Protein AF-A0A392Q1W6-F1 (afdb_monomer)

Organism: NCBI:txid97028

Nearest PDB structures (foldseek):
  2r6i-assembly1_A  TM=9.370E-01  e=7.644E-04  Agrobacterium fabrum str. C58
  2p4x-assembly2_B  TM=9.431E-01  e=1.626E-03  Paracoccus denitrificans PD1222
  2zd2-assembly2_B  TM=9.480E-01  e=3.079E-03  Paracoccus denitrificans PD1222
  4iul-assembly3_A  TM=2.315E-01  e=6.184E+00  Homo sapiens

Radius of gyration: 14.47 Å; Cα contacts (8 Å, |Δi|>4): 63; chains: 1; bounding box: 33×30×40 Å

Solvent-accessible surface area (backbone atoms only — not comparable to full-atom values): 6045 Å² total; per-residue (Å²): 111,75,69,59,56,50,55,51,51,53,50,46,49,70,65,45,46,64,55,42,53,47,43,21,72,75,60,74,39,66,77,80,84,67,98,51,95,81,59,80,84,67,58,68,67,44,54,52,43,52,50,56,51,58,72,69,46,54,75,66,56,46,52,48,36,51,56,40,15,67,73,55,75,30,62,68,61,21,50,31,42,77,72,63,77,35,55,72,68,58,49,51,51,64,64,39,52,65,68,78,72,108

Secondary structure (DSSP, 8-state):
-HHHHHHHHHHHHHHHHHHHHHHHHHHS-PPPP-SSTT--PPPHHHHHHHHHHHTTS-HHHHHHHHHHHHHHT-HHHHHHHHTTSS-HHHHHHHHTTTTTT-

pLDDT: mean 93.97, std 7.78, range [57.84, 98.5]

Structure (mmCIF, N/CA/C/O backbone):
data_AF-A0A392Q1W6-F1
#
_entry.id   AF-A0A392Q1W6-F1
#
loop_
_atom_site.group_PDB
_atom_site.id
_atom_site.type_symbol
_atom_site.label_atom_id
_a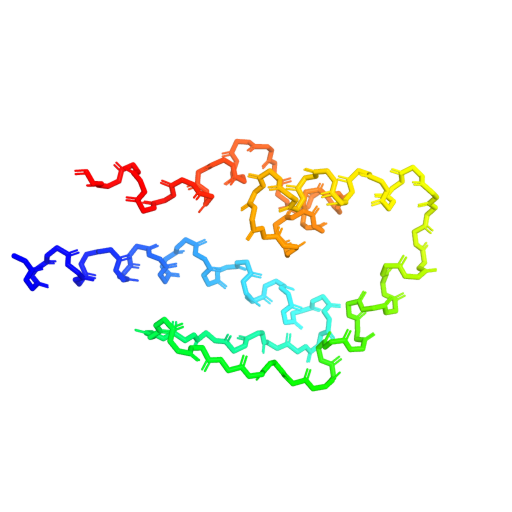tom_site.label_alt_id
_atom_site.label_comp_id
_atom_site.label_asym_id
_atom_site.label_entity_id
_atom_site.label_seq_id
_atom_site.pdbx_PDB_ins_code
_atom_site.Cartn_x
_atom_site.Cartn_y
_atom_site.Cartn_z
_atom_site.occupancy
_atom_site.B_iso_or_equiv
_atom_site.auth_seq_id
_atom_site.auth_comp_id
_atom_site.auth_asym_id
_atom_site.auth_atom_id
_atom_site.pdbx_PDB_model_num
ATOM 1 N N . MET A 1 1 ? 12.802 2.241 -28.082 1.00 59.69 1 MET A N 1
ATOM 2 C CA . MET A 1 1 ? 11.836 1.456 -27.280 1.00 59.69 1 MET A CA 1
ATOM 3 C C . MET A 1 1 ? 12.491 0.642 -26.158 1.00 59.69 1 MET A C 1
ATOM 5 O O . MET A 1 1 ? 12.149 0.897 -25.017 1.00 59.69 1 MET A O 1
ATOM 9 N N . LYS A 1 2 ? 13.472 -0.249 -26.408 1.00 57.84 2 LYS A N 1
ATOM 10 C CA . LYS A 1 2 ? 14.129 -1.030 -25.324 1.00 57.84 2 LYS A CA 1
ATOM 11 C C . LYS A 1 2 ? 14.808 -0.189 -24.228 1.00 57.84 2 LYS A C 1
ATOM 13 O O . LYS A 1 2 ? 14.659 -0.509 -23.061 1.00 57.84 2 LYS A O 1
ATOM 18 N N . PHE A 1 3 ? 15.501 0.894 -24.589 1.00 63.38 3 PHE A N 1
ATOM 19 C CA . PHE A 1 3 ? 16.152 1.785 -23.612 1.00 63.38 3 PHE A CA 1
ATOM 20 C C . PHE A 1 3 ? 15.159 2.497 -22.681 1.00 63.38 3 PHE A C 1
ATOM 22 O O . PHE A 1 3 ? 15.411 2.608 -21.490 1.00 63.38 3 PHE A O 1
ATOM 29 N N . TYR A 1 4 ? 14.014 2.926 -23.213 1.00 64.44 4 TYR A N 1
ATOM 30 C CA . TYR A 1 4 ? 12.983 3.632 -22.451 1.00 64.44 4 TYR A CA 1
ATOM 31 C C . TYR A 1 4 ? 12.333 2.729 -21.387 1.00 64.44 4 TYR A C 1
ATOM 33 O O . TYR A 1 4 ? 12.152 3.136 -20.246 1.00 64.44 4 TYR A O 1
ATOM 41 N N . SER A 1 5 ? 12.086 1.461 -21.732 1.00 72.88 5 SER A N 1
ATOM 42 C CA . SER A 1 5 ? 11.561 0.463 -20.790 1.00 72.88 5 SER A CA 1
ATOM 43 C C . SER A 1 5 ? 12.516 0.157 -19.630 1.00 72.88 5 SER A C 1
ATOM 45 O O . SER A 1 5 ? 12.037 -0.152 -18.545 1.00 72.88 5 SER A O 1
ATOM 47 N N . ILE A 1 6 ? 13.836 0.236 -19.841 1.00 80.94 6 ILE A N 1
ATOM 48 C CA . ILE A 1 6 ? 14.827 0.025 -18.773 1.00 80.94 6 ILE A CA 1
ATOM 49 C C . ILE A 1 6 ? 14.815 1.215 -17.808 1.00 80.94 6 ILE A C 1
ATOM 51 O O . ILE A 1 6 ? 14.735 1.015 -16.604 1.00 80.94 6 ILE A O 1
ATOM 55 N N . ILE A 1 7 ? 14.791 2.443 -18.338 1.00 88.69 7 ILE A N 1
ATOM 56 C CA . ILE A 1 7 ? 14.744 3.667 -17.523 1.00 88.69 7 ILE A CA 1
ATOM 57 C C . ILE A 1 7 ? 13.472 3.713 -16.667 1.00 88.69 7 ILE A C 1
ATOM 59 O O . ILE A 1 7 ? 13.543 4.030 -15.482 1.00 88.69 7 ILE A O 1
ATOM 63 N N . LEU A 1 8 ? 12.316 3.368 -17.245 1.00 90.56 8 LEU A N 1
ATOM 64 C CA . LEU A 1 8 ? 11.056 3.308 -16.503 1.00 90.56 8 LEU A CA 1
ATOM 65 C C . LEU A 1 8 ? 11.106 2.259 -15.385 1.00 90.56 8 LEU A C 1
ATOM 67 O O . LEU A 1 8 ? 10.725 2.560 -14.257 1.00 90.56 8 LEU A O 1
ATOM 71 N N . ALA A 1 9 ? 11.605 1.054 -15.674 1.00 91.94 9 ALA A N 1
ATOM 72 C CA . ALA A 1 9 ? 11.714 -0.010 -14.679 1.00 91.94 9 ALA A CA 1
ATOM 73 C C . ALA A 1 9 ? 12.655 0.376 -13.525 1.00 91.94 9 ALA A C 1
ATOM 75 O O . ALA A 1 9 ? 12.299 0.202 -12.360 1.00 91.94 9 ALA A O 1
ATOM 76 N N . ASP A 1 10 ? 13.816 0.960 -13.831 1.00 93.88 10 ASP A N 1
ATOM 77 C CA . ASP A 1 10 ? 14.760 1.439 -12.815 1.00 93.88 10 ASP A CA 1
ATOM 78 C C . ASP A 1 10 ? 14.122 2.528 -11.942 1.00 93.88 10 ASP A C 1
ATOM 80 O O . ASP A 1 10 ? 14.267 2.517 -10.717 1.00 93.88 10 ASP A O 1
ATOM 84 N N . ARG A 1 11 ? 13.348 3.435 -12.552 1.00 94.44 11 ARG A N 1
ATOM 85 C CA . ARG A 1 11 ? 12.642 4.493 -11.825 1.00 94.44 11 ARG A CA 1
ATOM 86 C C . ARG A 1 11 ? 11.516 3.948 -10.947 1.00 94.44 11 ARG A C 1
ATOM 88 O O . ARG A 1 11 ? 11.355 4.414 -9.820 1.00 94.44 11 ARG A O 1
ATOM 95 N N . GLN A 1 12 ? 10.766 2.956 -11.430 1.00 94.75 12 GLN A N 1
ATOM 96 C CA . GLN A 1 12 ? 9.760 2.243 -10.641 1.00 94.75 12 GLN A CA 1
ATOM 97 C C . GLN A 1 12 ? 10.407 1.563 -9.432 1.00 94.75 12 GLN A C 1
ATOM 99 O O . GLN A 1 12 ? 9.917 1.737 -8.321 1.00 94.75 12 GLN A O 1
ATOM 104 N N . ILE A 1 13 ? 11.539 0.874 -9.605 1.00 95.44 13 ILE A N 1
ATOM 105 C CA . ILE A 1 13 ? 12.283 0.269 -8.488 1.00 95.44 13 ILE A CA 1
ATOM 106 C C . ILE A 1 13 ? 12.723 1.348 -7.494 1.00 95.44 13 ILE A C 1
ATOM 108 O O . ILE A 1 13 ? 12.454 1.231 -6.303 1.00 95.44 13 ILE A O 1
ATOM 112 N N . GLU A 1 14 ? 13.351 2.429 -7.963 1.00 96.44 14 GLU A N 1
ATOM 113 C CA . GLU A 1 14 ? 13.842 3.510 -7.099 1.00 9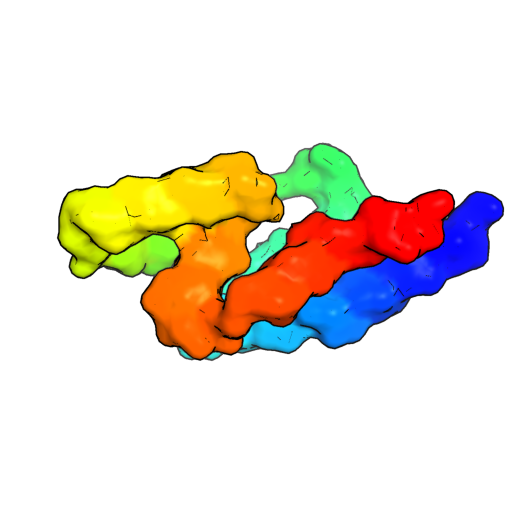6.44 14 GLU A CA 1
ATOM 114 C C . GLU A 1 14 ? 12.726 4.122 -6.237 1.00 96.44 14 GLU A C 1
ATOM 116 O O . GLU A 1 14 ? 12.919 4.364 -5.042 1.00 96.44 14 GLU A O 1
ATOM 121 N N . LYS A 1 15 ? 11.557 4.367 -6.838 1.00 96.38 15 LYS A N 1
ATOM 122 C CA . LYS A 1 15 ? 10.465 5.127 -6.219 1.00 96.38 15 LYS A CA 1
ATOM 123 C C . LYS A 1 15 ? 9.441 4.262 -5.484 1.00 96.38 15 LYS A C 1
ATOM 125 O O . LYS A 1 15 ? 8.927 4.695 -4.455 1.00 96.38 15 LYS A O 1
ATOM 130 N N . ILE A 1 16 ? 9.166 3.045 -5.954 1.00 95.62 16 ILE A N 1
ATOM 131 C CA . ILE A 1 16 ? 8.122 2.166 -5.402 1.00 95.62 16 ILE A CA 1
ATOM 132 C C . ILE A 1 16 ? 8.679 1.206 -4.344 1.00 95.62 16 ILE A C 1
ATOM 134 O O . ILE A 1 16 ? 8.007 0.970 -3.338 1.00 95.62 16 ILE A O 1
ATOM 138 N N . ASP A 1 17 ? 9.914 0.704 -4.478 1.00 96.06 17 ASP A N 1
ATOM 139 C CA . ASP A 1 17 ? 10.483 -0.229 -3.490 1.00 96.06 17 ASP A CA 1
ATOM 140 C C . ASP A 1 17 ? 10.491 0.297 -2.045 1.00 96.06 17 ASP A C 1
ATOM 142 O O . ASP A 1 17 ? 10.256 -0.501 -1.133 1.00 96.06 17 ASP A O 1
ATOM 146 N N . PRO A 1 18 ? 10.756 1.592 -1.767 1.00 96.38 18 PRO A N 1
ATOM 147 C CA . PRO A 1 18 ? 10.640 2.120 -0.411 1.00 96.38 18 PRO A CA 1
ATOM 148 C C . PRO A 1 18 ? 9.248 1.905 0.197 1.00 96.38 18 PRO A C 1
ATOM 150 O O . PRO A 1 18 ? 9.143 1.570 1.376 1.00 96.38 18 PRO A O 1
ATOM 153 N N . MET A 1 19 ? 8.193 2.044 -0.609 1.00 96.00 19 MET A N 1
ATOM 154 C CA . MET A 1 19 ? 6.812 1.809 -0.188 1.00 96.00 19 MET A CA 1
ATOM 155 C C . MET A 1 19 ? 6.557 0.312 0.037 1.00 96.00 19 MET A C 1
ATOM 157 O O . MET A 1 19 ? 5.984 -0.058 1.058 1.00 96.00 19 MET A O 1
ATOM 161 N N . LEU A 1 20 ? 7.079 -0.562 -0.830 1.00 96.31 20 LEU A N 1
ATOM 162 C CA . LEU A 1 20 ? 6.967 -2.018 -0.654 1.00 96.31 20 LEU 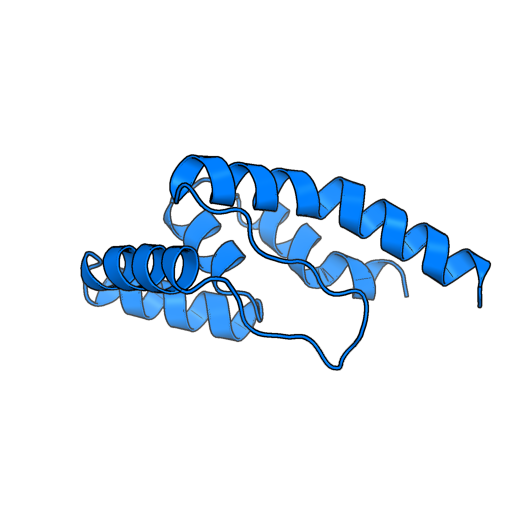A CA 1
ATOM 163 C C . LEU A 1 20 ? 7.682 -2.522 0.606 1.00 96.31 20 LEU A C 1
ATOM 165 O O . LEU A 1 20 ? 7.153 -3.379 1.309 1.00 96.31 20 LEU A O 1
ATOM 169 N N . ARG A 1 21 ? 8.861 -1.973 0.920 1.00 97.25 21 ARG A N 1
ATOM 170 C CA . ARG A 1 21 ? 9.582 -2.271 2.169 1.00 97.25 21 ARG A CA 1
ATOM 171 C C . ARG A 1 21 ? 8.824 -1.784 3.396 1.00 97.25 21 ARG A C 1
ATOM 173 O O . ARG A 1 21 ? 8.838 -2.443 4.430 1.00 97.25 21 ARG A O 1
ATOM 180 N N . TRP A 1 22 ? 8.168 -0.631 3.292 1.00 97.06 22 TRP A N 1
ATOM 181 C CA . TRP A 1 22 ? 7.310 -0.160 4.369 1.00 97.06 22 TRP A CA 1
ATOM 182 C C . TRP A 1 22 ? 6.107 -1.089 4.577 1.00 97.06 22 TRP A C 1
ATOM 184 O O . TRP A 1 22 ? 5.852 -1.462 5.715 1.00 97.06 22 TRP A O 1
ATOM 194 N N . LEU A 1 23 ? 5.431 -1.535 3.512 1.00 96.81 23 LEU A N 1
ATOM 195 C CA . LEU A 1 23 ? 4.339 -2.512 3.626 1.00 96.81 23 LEU A CA 1
ATOM 196 C C . LEU A 1 23 ? 4.802 -3.815 4.281 1.00 96.81 23 LEU A C 1
ATOM 198 O O . LEU A 1 23 ? 4.109 -4.345 5.142 1.00 96.81 23 LEU A O 1
ATOM 202 N N . GLU A 1 24 ? 5.986 -4.306 3.914 1.00 97.62 24 GLU A N 1
ATOM 203 C CA . GLU A 1 24 ? 6.588 -5.474 4.558 1.00 97.62 24 GLU A CA 1
ATOM 204 C C . GLU A 1 24 ? 6.823 -5.240 6.056 1.00 97.62 24 GLU A C 1
ATOM 206 O O . GLU A 1 24 ? 6.475 -6.092 6.867 1.00 97.62 24 GLU A O 1
ATOM 211 N N . SER A 1 25 ? 7.343 -4.073 6.444 1.00 97.69 25 SER A N 1
ATOM 212 C CA . SER A 1 25 ? 7.521 -3.718 7.857 1.00 97.69 25 SER A CA 1
ATOM 213 C C . SER A 1 25 ? 6.199 -3.546 8.614 1.00 97.69 25 SER A C 1
ATOM 215 O O . SER A 1 25 ? 6.155 -3.839 9.805 1.00 97.69 25 SER A O 1
ATOM 217 N N . GLU A 1 26 ? 5.157 -3.025 7.965 1.00 96.81 26 GLU A N 1
ATOM 218 C CA . GLU A 1 26 ? 3.866 -2.706 8.587 1.00 96.81 26 GLU A CA 1
ATOM 219 C C . GLU A 1 26 ? 2.984 -3.954 8.729 1.00 96.81 26 GLU A C 1
ATOM 221 O O . GLU A 1 26 ? 2.348 -4.169 9.760 1.00 96.81 26 GLU A O 1
ATOM 226 N N . PHE A 1 27 ? 2.960 -4.800 7.698 1.00 96.31 27 PHE A N 1
ATOM 227 C CA . PHE A 1 27 ? 2.061 -5.951 7.607 1.00 96.31 27 PHE A CA 1
ATOM 228 C C . PHE A 1 27 ? 2.766 -7.298 7.788 1.00 96.31 27 PHE A C 1
ATOM 230 O O . PHE A 1 27 ? 2.092 -8.315 7.926 1.00 96.31 27 PHE A O 1
ATOM 237 N N . GLY A 1 28 ? 4.101 -7.326 7.801 1.00 97.25 28 GLY A N 1
ATOM 238 C CA . GLY A 1 28 ? 4.905 -8.547 7.911 1.00 97.25 28 GLY A CA 1
ATOM 239 C C . GLY A 1 28 ? 5.037 -9.341 6.608 1.00 97.25 28 GLY A C 1
ATOM 240 O O . GLY A 1 28 ? 5.653 -10.403 6.613 1.00 97.25 28 GLY A O 1
ATOM 241 N N . PHE A 1 29 ? 4.474 -8.842 5.503 1.00 97.06 29 PHE A N 1
ATOM 242 C CA . PHE A 1 29 ? 4.488 -9.501 4.197 1.00 97.06 29 PHE A CA 1
ATOM 243 C C . PHE A 1 29 ? 4.867 -8.507 3.105 1.00 97.06 29 PHE A C 1
ATOM 245 O O . PHE A 1 29 ? 4.250 -7.447 2.974 1.00 97.06 29 PHE A O 1
ATOM 252 N N . LYS A 1 30 ? 5.859 -8.858 2.287 1.00 95.69 30 LYS A N 1
ATOM 253 C 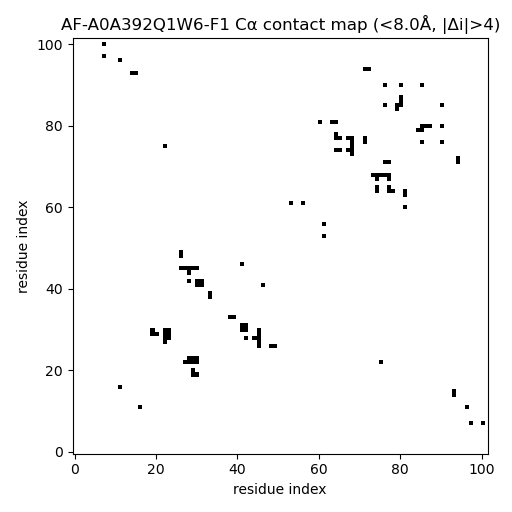CA . LYS A 1 30 ? 6.231 -8.061 1.120 1.00 95.69 30 LYS A CA 1
ATOM 254 C C . LYS A 1 30 ? 5.286 -8.360 -0.047 1.00 95.69 30 LYS A C 1
ATOM 256 O O . LYS A 1 30 ? 5.169 -9.524 -0.426 1.00 95.69 30 LYS A O 1
ATOM 261 N N . PRO A 1 31 ? 4.658 -7.349 -0.672 1.00 96.38 31 PRO A N 1
ATOM 262 C CA . PRO A 1 31 ? 3.872 -7.581 -1.877 1.00 96.38 31 PRO A CA 1
ATOM 263 C C . PRO A 1 31 ? 4.726 -8.131 -3.021 1.00 96.38 31 PRO A C 1
ATOM 265 O O . PRO A 1 31 ? 5.850 -7.679 -3.261 1.00 96.38 31 PRO A O 1
ATOM 268 N N . VAL A 1 32 ? 4.159 -9.072 -3.767 1.00 95.44 32 VAL A N 1
ATOM 269 C CA . VAL A 1 32 ? 4.754 -9.601 -4.993 1.00 95.44 32 VAL A CA 1
ATOM 270 C C . VAL A 1 32 ? 4.593 -8.570 -6.107 1.00 95.44 32 VAL A C 1
ATOM 272 O O . VAL A 1 32 ? 3.487 -8.089 -6.363 1.00 95.44 32 VAL A O 1
ATOM 275 N N . VAL A 1 33 ? 5.697 -8.253 -6.785 1.00 94.94 33 VAL A N 1
ATOM 276 C CA . VAL A 1 33 ? 5.727 -7.373 -7.961 1.00 94.94 33 VAL A CA 1
ATOM 277 C C . VAL A 1 33 ? 5.783 -8.225 -9.223 1.00 94.94 33 VAL A C 1
ATOM 279 O O . VAL A 1 33 ? 6.562 -9.174 -9.308 1.00 94.94 33 VAL A O 1
ATOM 282 N N . TYR A 1 34 ? 4.980 -7.861 -10.219 1.00 93.81 34 TYR A N 1
ATOM 283 C CA . TYR A 1 34 ? 4.935 -8.532 -11.515 1.00 93.81 34 TYR A CA 1
ATOM 284 C C . TYR A 1 34 ? 5.425 -7.589 -12.614 1.00 93.81 34 TYR A C 1
ATOM 286 O O . TYR A 1 34 ? 5.062 -6.420 -12.641 1.00 93.81 34 TYR A O 1
ATOM 294 N N . SER A 1 35 ? 6.214 -8.113 -13.551 1.00 90.31 35 SER A N 1
ATOM 295 C CA . SER A 1 35 ? 6.717 -7.382 -14.727 1.00 90.31 35 SER A CA 1
ATOM 296 C C . SER A 1 35 ? 5.873 -7.607 -15.990 1.00 90.31 35 SER A C 1
ATOM 298 O O . SER A 1 35 ? 6.275 -7.251 -17.095 1.00 90.31 35 SER A O 1
ATOM 300 N N . SER A 1 36 ? 4.711 -8.243 -15.838 1.00 88.00 36 SER A N 1
ATOM 301 C CA . SER A 1 36 ? 3.783 -8.584 -16.913 1.00 88.00 36 SER A CA 1
ATOM 302 C C . SER A 1 36 ? 2.369 -8.192 -16.513 1.00 88.00 36 SER A C 1
ATOM 304 O O . SER A 1 36 ? 1.975 -8.361 -15.359 1.00 88.00 36 SER A O 1
ATOM 306 N N . PHE A 1 37 ? 1.579 -7.756 -17.494 1.00 84.69 37 PHE A N 1
ATOM 307 C CA . PHE A 1 37 ? 0.162 -7.435 -17.318 1.00 84.69 37 PHE A CA 1
ATOM 308 C C . PHE A 1 37 ? -0.684 -8.642 -16.881 1.00 84.69 37 PHE A C 1
ATOM 310 O O . PHE A 1 37 ? -1.788 -8.465 -16.379 1.00 84.69 37 PHE A O 1
ATOM 317 N N . PHE A 1 38 ? -0.176 -9.869 -17.051 1.00 87.88 38 PHE A N 1
ATOM 318 C CA . PHE A 1 38 ? -0.865 -11.081 -16.604 1.00 87.88 38 PHE A CA 1
ATOM 319 C C . PHE A 1 38 ? -0.844 -11.297 -15.087 1.00 87.88 38 PHE A C 1
ATOM 321 O O . PHE A 1 38 ? -1.569 -12.172 -14.624 1.00 87.88 38 PHE A O 1
ATOM 328 N N . GLY A 1 39 ? -0.073 -10.505 -14.328 1.00 88.62 39 GLY A N 1
ATOM 329 C CA . GLY A 1 39 ? -0.116 -10.460 -12.865 1.00 88.62 39 GLY A CA 1
ATOM 330 C C . GLY A 1 39 ? -0.127 -11.823 -12.158 1.00 88.62 39 GLY A C 1
ATOM 331 O O . GLY A 1 39 ? 0.288 -12.851 -12.692 1.00 88.62 39 GLY A O 1
ATOM 332 N N . GLY A 1 40 ? -0.602 -11.831 -10.918 1.00 92.44 40 GLY A N 1
ATOM 333 C CA . GLY A 1 40 ? -0.761 -13.044 -10.128 1.00 92.44 40 GLY A CA 1
ATOM 334 C C . GLY A 1 40 ? -1.437 -12.762 -8.792 1.00 92.44 40 GLY A C 1
ATOM 335 O O . GLY A 1 40 ? -1.890 -11.648 -8.528 1.00 92.44 40 GLY A O 1
ATOM 336 N N . LYS A 1 41 ? -1.533 -13.796 -7.955 1.00 94.69 41 LYS A N 1
ATOM 337 C CA . LYS A 1 41 ? -2.087 -13.675 -6.605 1.00 94.69 41 LYS A CA 1
ATOM 338 C C . LYS A 1 41 ? -1.018 -13.210 -5.623 1.00 94.69 41 LYS A C 1
ATOM 340 O O . LYS A 1 41 ? 0.090 -13.738 -5.626 1.00 94.69 41 LYS A O 1
ATOM 345 N N . GLN A 1 42 ? -1.404 -12.287 -4.749 1.00 97.06 42 GLN A N 1
ATOM 346 C CA . GLN A 1 42 ? -0.644 -11.978 -3.541 1.00 97.06 42 GLN A CA 1
ATOM 347 C C . GLN A 1 42 ? -0.736 -13.140 -2.546 1.00 97.06 42 GLN A C 1
ATOM 349 O O . GLN A 1 42 ? -1.654 -13.958 -2.623 1.00 97.06 42 GLN A O 1
ATOM 354 N N . GLU A 1 43 ? 0.212 -13.208 -1.615 1.00 96.00 43 GLU A N 1
ATOM 355 C CA . GLU A 1 43 ? 0.187 -14.202 -0.543 1.00 96.00 43 GLU A CA 1
ATOM 356 C C . GLU A 1 43 ? -1.040 -14.008 0.359 1.00 96.00 43 GLU A C 1
ATOM 358 O O . GLU A 1 43 ? -1.369 -12.879 0.734 1.00 96.00 43 GLU A O 1
ATOM 363 N N . ASP A 1 44 ? -1.682 -15.109 0.763 1.00 97.69 44 ASP A N 1
ATOM 364 C CA . ASP A 1 44 ? -2.873 -15.071 1.626 1.00 97.69 44 ASP A CA 1
ATOM 365 C C . ASP A 1 44 ? -2.607 -14.303 2.932 1.00 97.69 44 ASP A C 1
ATOM 367 O O . ASP A 1 44 ? -3.478 -13.590 3.428 1.00 97.69 44 ASP A O 1
ATOM 371 N N . GLY A 1 45 ? -1.380 -14.387 3.462 1.00 97.19 45 GLY A N 1
ATOM 372 C CA . GLY A 1 45 ? -0.950 -13.643 4.647 1.00 97.19 45 GLY A CA 1
ATOM 373 C C . GLY A 1 45 ? -1.075 -12.127 4.484 1.00 97.19 45 GLY A C 1
ATOM 374 O O . GLY A 1 45 ? -1.665 -11.468 5.342 1.00 97.19 45 GLY A O 1
ATOM 375 N N . LEU A 1 46 ? -0.607 -11.581 3.356 1.00 97.62 46 LEU A N 1
ATOM 376 C CA . LEU A 1 46 ? -0.724 -10.155 3.050 1.00 97.62 46 LEU A CA 1
ATOM 377 C C . LEU A 1 46 ? -2.190 -9.741 2.884 1.00 97.62 46 LEU A C 1
ATOM 379 O O . LEU A 1 46 ? -2.609 -8.721 3.431 1.00 97.62 46 LEU A O 1
ATOM 383 N N . VAL A 1 47 ? -2.975 -10.544 2.157 1.00 97.88 47 VAL A N 1
ATOM 384 C CA . VAL A 1 47 ? -4.400 -10.266 1.917 1.00 97.88 47 VAL A CA 1
ATOM 385 C C . VAL A 1 47 ? -5.162 -10.200 3.240 1.00 97.88 47 VAL A C 1
ATOM 387 O O . VAL A 1 47 ? -5.851 -9.215 3.500 1.00 97.88 47 VAL A O 1
ATOM 390 N N . MET A 1 48 ? -4.980 -11.193 4.114 1.00 98.38 48 MET A N 1
ATOM 391 C CA . MET A 1 48 ? -5.609 -11.207 5.435 1.00 98.38 48 MET A CA 1
ATOM 392 C C . MET A 1 48 ? -5.117 -10.064 6.331 1.00 98.38 48 MET A C 1
ATOM 394 O O . MET A 1 48 ? -5.903 -9.514 7.101 1.00 98.38 48 MET A O 1
ATOM 398 N N . ALA A 1 49 ? -3.833 -9.698 6.271 1.00 98.06 49 ALA A N 1
ATOM 399 C CA . ALA A 1 49 ? -3.287 -8.599 7.067 1.00 98.06 49 ALA A CA 1
ATOM 400 C C . ALA A 1 49 ? -3.927 -7.254 6.684 1.00 98.06 49 ALA A C 1
ATOM 402 O O . ALA A 1 49 ? -4.371 -6.510 7.564 1.00 98.06 49 ALA A O 1
ATOM 403 N N . ILE A 1 50 ? -4.050 -6.983 5.381 1.00 97.75 50 ILE A N 1
ATOM 404 C CA . ILE A 1 50 ? -4.729 -5.790 4.863 1.00 97.75 50 ILE A CA 1
ATOM 405 C C . ILE A 1 50 ? -6.222 -5.829 5.208 1.00 97.75 50 ILE A C 1
ATOM 407 O O . ILE A 1 50 ? -6.752 -4.850 5.727 1.00 97.75 50 ILE A O 1
ATOM 411 N N . GLU A 1 51 ? -6.903 -6.958 5.002 1.00 98.25 51 GLU A N 1
ATOM 412 C CA . GLU A 1 51 ? -8.324 -7.106 5.343 1.00 98.25 51 GLU A CA 1
ATOM 413 C C . GLU A 1 51 ? -8.581 -6.827 6.832 1.00 98.25 51 GLU A C 1
ATOM 415 O O . GLU A 1 51 ? -9.486 -6.072 7.191 1.00 98.25 51 GLU A O 1
ATOM 420 N N . ASN A 1 52 ? -7.750 -7.384 7.714 1.00 98.06 52 ASN A N 1
ATOM 421 C CA . ASN A 1 52 ? -7.840 -7.147 9.152 1.00 98.06 52 ASN A CA 1
ATOM 422 C C . ASN A 1 52 ? -7.558 -5.689 9.530 1.00 98.06 52 ASN A C 1
ATOM 424 O O . ASN A 1 52 ? -8.097 -5.213 10.529 1.00 98.06 52 ASN A O 1
ATOM 428 N N . ARG A 1 53 ? -6.720 -4.973 8.769 1.00 96.50 53 ARG A N 1
ATOM 429 C CA . ARG A 1 53 ? -6.510 -3.532 8.949 1.00 96.50 53 ARG A CA 1
ATOM 430 C C . ARG A 1 53 ? -7.750 -2.741 8.547 1.00 96.50 53 ARG A C 1
ATOM 432 O O . ARG A 1 53 ? -8.172 -1.898 9.331 1.00 96.50 53 ARG A O 1
ATOM 439 N N . LEU A 1 54 ? -8.344 -3.043 7.394 1.00 98.12 54 LEU A N 1
ATOM 440 C CA . LEU A 1 54 ? -9.567 -2.389 6.914 1.00 98.12 54 LEU A CA 1
ATOM 441 C C . LEU A 1 54 ? -10.758 -2.653 7.844 1.00 98.12 54 LEU A C 1
ATOM 443 O O . LEU A 1 54 ? -11.523 -1.754 8.140 1.00 98.12 54 LEU A O 1
ATOM 447 N N . LYS A 1 55 ? -10.883 -3.854 8.413 1.00 98.12 55 LYS A N 1
ATOM 448 C CA . LYS A 1 55 ? -11.934 -4.159 9.404 1.00 98.12 55 LYS A CA 1
ATOM 449 C C . LYS A 1 55 ? -11.826 -3.364 10.712 1.00 98.12 55 LYS A C 1
ATOM 451 O O . LYS A 1 55 ? -12.755 -3.401 11.512 1.00 98.12 55 LYS A O 1
ATOM 456 N N . LYS A 1 56 ? -10.688 -2.714 10.970 1.00 97.06 56 LYS A N 1
ATOM 457 C CA . LYS A 1 56 ? -10.442 -1.910 12.178 1.00 97.06 56 LYS A CA 1
ATOM 458 C C . LYS A 1 56 ? -10.647 -0.413 11.955 1.00 97.06 56 LYS A C 1
ATOM 460 O O . LYS A 1 56 ? -10.474 0.334 12.914 1.00 97.06 56 LYS A O 1
ATOM 465 N N . THR A 1 57 ? -10.933 0.020 10.731 1.00 97.88 57 THR A N 1
ATOM 466 C CA . THR A 1 57 ? -11.236 1.424 10.450 1.00 97.88 57 THR A CA 1
ATOM 467 C C . THR A 1 57 ? -12.673 1.742 10.839 1.00 97.88 57 THR A C 1
ATOM 469 O O . THR A 1 57 ? -13.520 0.847 10.882 1.00 97.88 57 THR A O 1
ATOM 472 N N . ASP A 1 58 ? -12.958 3.013 11.093 1.00 97.81 58 ASP A N 1
ATOM 473 C CA . ASP A 1 58 ? -14.343 3.482 11.139 1.00 97.81 58 ASP A CA 1
ATOM 474 C C . ASP A 1 58 ? -14.926 3.694 9.725 1.00 97.81 58 ASP A C 1
ATOM 476 O O . ASP A 1 58 ? -14.234 3.542 8.713 1.00 97.81 58 ASP A O 1
ATOM 480 N N . ASP A 1 59 ? -16.221 4.017 9.650 1.00 98.19 59 ASP A N 1
ATOM 481 C CA . ASP A 1 59 ? -16.930 4.205 8.378 1.00 98.19 59 ASP A CA 1
ATOM 482 C C . ASP A 1 59 ? -16.345 5.362 7.545 1.00 98.19 59 ASP A C 1
ATOM 484 O O . ASP A 1 59 ? -16.310 5.288 6.315 1.00 98.19 59 ASP A O 1
ATOM 488 N N . CYS A 1 60 ? -15.865 6.425 8.198 1.00 97.50 60 CYS A N 1
ATOM 489 C CA . CYS A 1 60 ? -15.296 7.595 7.531 1.00 97.50 60 CYS A CA 1
ATOM 490 C C . CYS A 1 60 ? -13.909 7.285 6.962 1.00 97.50 60 CYS A C 1
ATOM 492 O O . CYS A 1 60 ? -13.624 7.612 5.810 1.00 97.50 60 CYS A O 1
ATOM 494 N N . GLU A 1 61 ? -13.055 6.641 7.754 1.00 97.06 61 GLU A N 1
ATOM 495 C CA . GLU A 1 61 ? -11.740 6.168 7.336 1.00 97.06 61 GLU A CA 1
ATOM 496 C C . GLU A 1 61 ? -11.862 5.175 6.175 1.00 97.06 61 GLU A C 1
ATOM 498 O O . GLU A 1 61 ? -11.154 5.312 5.177 1.00 97.06 61 GLU A O 1
ATOM 503 N N . LEU A 1 62 ? -12.787 4.211 6.259 1.00 98.50 62 LEU A N 1
ATOM 504 C CA . LEU A 1 62 ? -12.994 3.226 5.198 1.00 98.50 62 LEU A CA 1
ATOM 505 C C . LEU A 1 62 ? -13.469 3.884 3.897 1.00 98.50 62 LEU A C 1
ATOM 507 O O . LEU A 1 62 ? -12.943 3.573 2.828 1.00 98.50 62 LEU A O 1
ATOM 511 N N . ALA A 1 63 ? -14.415 4.824 3.985 1.00 98.50 63 ALA A N 1
ATOM 512 C CA . ALA A 1 63 ? -14.891 5.584 2.831 1.00 98.50 63 ALA A CA 1
ATOM 513 C C . ALA A 1 63 ? -13.780 6.443 2.202 1.00 98.50 63 ALA A C 1
ATOM 515 O O . ALA A 1 63 ? -13.690 6.545 0.978 1.00 98.50 63 ALA A O 1
ATOM 516 N N . ALA A 1 64 ? -12.904 7.035 3.021 1.00 97.94 64 ALA A N 1
ATOM 517 C CA . ALA A 1 64 ? -11.753 7.784 2.530 1.00 97.94 64 ALA A CA 1
ATOM 518 C C . ALA A 1 64 ? -10.747 6.873 1.809 1.00 97.94 64 ALA A C 1
ATOM 520 O O . ALA A 1 64 ? -10.284 7.216 0.720 1.00 97.94 64 ALA A O 1
ATOM 521 N N . ILE A 1 65 ? -10.438 5.701 2.378 1.00 98.50 65 ILE A N 1
ATOM 522 C CA . ILE A 1 65 ? -9.557 4.710 1.744 1.00 98.50 65 ILE A CA 1
ATOM 523 C C . ILE A 1 65 ? -10.129 4.271 0.394 1.00 98.50 65 ILE A C 1
ATOM 525 O O . ILE A 1 65 ? -9.379 4.239 -0.578 1.00 98.50 65 ILE A O 1
ATOM 529 N N . ASP A 1 66 ? -11.429 3.976 0.312 1.00 98.50 66 ASP A N 1
ATOM 530 C CA . ASP A 1 66 ? -12.092 3.579 -0.937 1.00 98.50 66 ASP A CA 1
ATOM 531 C C . ASP A 1 66 ? -11.984 4.673 -2.012 1.00 98.50 66 ASP A C 1
ATOM 533 O O . ASP A 1 66 ? -11.490 4.423 -3.114 1.00 98.50 66 ASP A O 1
ATOM 537 N N . ALA A 1 67 ? -12.330 5.918 -1.666 1.00 98.38 67 ALA A N 1
ATOM 538 C CA . ALA A 1 67 ? -12.265 7.048 -2.591 1.00 98.38 67 ALA A CA 1
ATOM 539 C C . ALA A 1 67 ? -10.835 7.328 -3.091 1.00 98.38 67 ALA A C 1
ATOM 541 O O . ALA A 1 67 ? -10.620 7.588 -4.283 1.00 98.38 67 ALA A O 1
ATOM 542 N N . ILE A 1 68 ? -9.840 7.254 -2.199 1.00 98.19 68 ILE A N 1
ATOM 543 C CA . ILE A 1 68 ? -8.433 7.435 -2.567 1.00 98.19 68 ILE A CA 1
ATOM 544 C C . ILE A 1 68 ? -7.959 6.260 -3.420 1.00 98.19 68 ILE A C 1
ATOM 546 O O . ILE A 1 68 ? -7.345 6.492 -4.455 1.00 98.19 68 ILE A O 1
ATOM 550 N N . ALA A 1 69 ? -8.254 5.015 -3.040 1.00 98.31 69 ALA A N 1
ATOM 551 C CA . ALA A 1 69 ? -7.834 3.834 -3.790 1.00 98.31 69 ALA A CA 1
ATOM 552 C C . ALA A 1 69 ? -8.434 3.820 -5.202 1.00 98.31 69 ALA A C 1
ATOM 554 O O . ALA A 1 69 ? -7.725 3.499 -6.154 1.00 98.31 69 ALA A O 1
ATOM 555 N N . ALA A 1 70 ? -9.696 4.231 -5.354 1.00 97.94 70 ALA A N 1
ATOM 556 C CA . ALA A 1 70 ? -10.346 4.387 -6.650 1.00 97.94 70 ALA A CA 1
ATOM 557 C C . ALA A 1 70 ? -9.671 5.468 -7.510 1.00 97.94 70 ALA A C 1
ATOM 559 O O . ALA A 1 70 ? -9.494 5.276 -8.711 1.00 97.94 70 ALA A O 1
ATOM 560 N N . SER A 1 71 ? -9.239 6.577 -6.907 1.00 95.69 71 SER A N 1
ATOM 561 C CA . SER A 1 71 ? -8.571 7.670 -7.629 1.00 95.69 71 SER A CA 1
ATOM 562 C C . SER A 1 71 ? -7.114 7.341 -7.976 1.00 95.69 71 SER A C 1
ATOM 564 O O . SER A 1 71 ? -6.651 7.631 -9.072 1.00 95.69 71 SER A O 1
ATOM 566 N N . ALA A 1 72 ? -6.397 6.714 -7.044 1.00 95.94 72 ALA A N 1
ATOM 567 C CA . ALA A 1 72 ? -4.986 6.357 -7.156 1.00 95.94 72 ALA A CA 1
ATOM 568 C C . ALA A 1 72 ? -4.745 5.033 -7.895 1.00 95.94 72 ALA A C 1
ATOM 570 O O . ALA A 1 72 ? -3.600 4.705 -8.195 1.00 95.94 72 ALA A O 1
ATOM 571 N N . GLN A 1 73 ? -5.799 4.233 -8.101 1.00 95.75 73 GLN A N 1
ATOM 572 C CA . GLN A 1 73 ? -5.721 2.843 -8.570 1.00 95.75 73 GLN A CA 1
ATOM 573 C C . GLN A 1 73 ? -4.751 1.987 -7.733 1.00 95.75 73 GLN A C 1
ATOM 575 O O . GLN A 1 73 ? -4.115 1.057 -8.225 1.00 95.75 73 GLN A O 1
ATOM 580 N N . SER A 1 74 ? -4.626 2.302 -6.439 1.00 97.00 74 SER A N 1
ATOM 581 C CA . SER A 1 74 ? -3.695 1.638 -5.529 1.00 97.00 74 SER A CA 1
ATOM 582 C C . SER A 1 74 ? -4.190 1.693 -4.087 1.00 97.00 74 SER A C 1
ATOM 584 O O . SER A 1 74 ? -4.164 2.737 -3.431 1.00 97.00 74 SER A O 1
ATOM 586 N N . LEU A 1 75 ? -4.604 0.534 -3.568 1.00 97.81 75 LEU A N 1
ATOM 587 C CA . LEU A 1 75 ? -5.028 0.389 -2.174 1.00 97.81 75 LEU A CA 1
ATOM 588 C C . LEU A 1 75 ? -3.880 0.669 -1.197 1.00 97.81 75 LEU A C 1
ATOM 590 O O . LEU A 1 75 ? -4.085 1.264 -0.143 1.00 97.81 75 LEU A O 1
ATOM 594 N N . THR A 1 76 ? -2.659 0.265 -1.538 1.00 96.81 76 THR A N 1
ATOM 595 C CA . THR A 1 76 ? -1.505 0.441 -0.653 1.00 96.81 76 THR A CA 1
ATOM 596 C C . THR A 1 76 ? -1.100 1.905 -0.524 1.00 96.81 76 THR A C 1
ATOM 598 O O . THR A 1 76 ? -0.728 2.331 0.567 1.00 96.81 76 THR A O 1
ATOM 601 N N . ILE A 1 77 ? -1.223 2.694 -1.599 1.00 97.50 77 ILE A N 1
ATOM 602 C CA . ILE A 1 77 ? -1.011 4.147 -1.541 1.00 97.50 77 ILE A CA 1
ATOM 603 C C . ILE A 1 77 ? -2.117 4.816 -0.716 1.00 97.50 77 ILE A C 1
ATOM 605 O O . ILE A 1 77 ? -1.813 5.674 0.110 1.00 97.50 77 ILE A O 1
ATOM 609 N N . ALA A 1 78 ? -3.375 4.386 -0.863 1.00 98.12 78 ALA A N 1
ATOM 610 C CA . ALA A 1 78 ? -4.479 4.900 -0.053 1.00 98.12 78 ALA A CA 1
ATOM 611 C C . ALA A 1 78 ? -4.264 4.660 1.450 1.00 98.12 78 ALA A C 1
ATOM 613 O O . ALA A 1 78 ? -4.380 5.584 2.254 1.00 98.12 78 ALA A O 1
ATOM 614 N N . ILE A 1 79 ? -3.876 3.438 1.827 1.00 97.38 79 ILE A N 1
ATOM 615 C CA . ILE A 1 79 ? -3.556 3.091 3.217 1.00 97.38 79 ILE A CA 1
ATOM 616 C C . ILE A 1 79 ? -2.369 3.921 3.725 1.00 97.38 79 ILE A C 1
ATOM 618 O O . ILE A 1 79 ? -2.435 4.462 4.828 1.00 97.38 79 ILE A O 1
ATOM 622 N N . ALA A 1 80 ? -1.311 4.073 2.924 1.00 96.94 80 ALA A N 1
ATOM 623 C CA . ALA A 1 80 ? -0.143 4.865 3.299 1.00 96.94 80 ALA A CA 1
ATOM 624 C C . ALA A 1 80 ? -0.478 6.352 3.519 1.00 96.94 80 ALA A C 1
ATOM 626 O O . ALA A 1 80 ? 0.054 6.958 4.447 1.00 96.94 80 ALA A O 1
ATOM 627 N N . LEU A 1 81 ? -1.371 6.934 2.711 1.00 97.19 81 LEU A N 1
ATOM 628 C CA . LEU A 1 81 ? -1.862 8.304 2.897 1.00 97.19 81 LEU A CA 1
ATOM 629 C C . LEU A 1 81 ? -2.657 8.445 4.198 1.00 97.19 81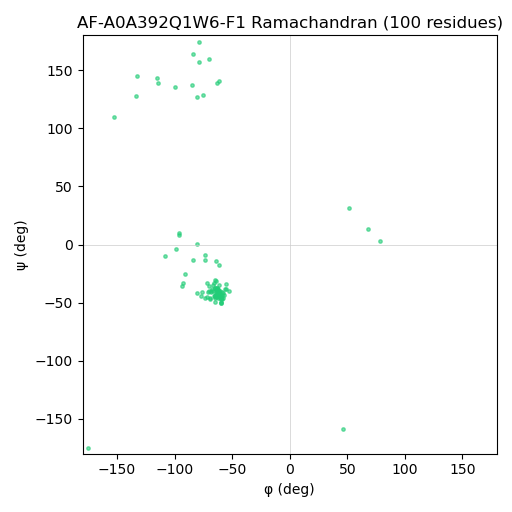 LEU A C 1
ATOM 631 O O . LEU A 1 81 ? -2.369 9.327 5.004 1.00 97.19 81 LEU A O 1
ATOM 635 N N . VAL A 1 82 ? -3.617 7.550 4.440 1.00 96.00 82 VAL A N 1
ATOM 636 C CA . VAL A 1 82 ? -4.461 7.597 5.648 1.00 96.00 82 VAL A CA 1
ATOM 637 C C . VAL A 1 82 ? -3.648 7.347 6.924 1.00 96.00 82 VAL A C 1
ATOM 639 O O . VAL A 1 82 ? -3.922 7.950 7.956 1.00 96.00 82 VAL A O 1
ATOM 642 N N . GLN A 1 83 ? -2.598 6.522 6.864 1.00 94.69 83 GLN A N 1
ATOM 643 C CA . GLN A 1 83 ? -1.658 6.320 7.976 1.00 94.69 83 GLN A CA 1
ATOM 644 C C . GLN A 1 83 ? -0.595 7.428 8.102 1.00 94.69 83 GLN A C 1
ATOM 646 O O . GLN A 1 83 ? 0.268 7.345 8.975 1.00 94.69 83 GLN A O 1
ATOM 651 N N . GLY A 1 84 ? -0.616 8.450 7.238 1.00 95.50 84 GLY A N 1
ATOM 652 C CA . GLY A 1 84 ? 0.359 9.545 7.240 1.00 95.50 84 GLY A CA 1
ATOM 653 C C . GLY A 1 84 ? 1.777 9.129 6.834 1.00 95.50 84 GLY A C 1
ATOM 654 O O . GLY A 1 84 ? 2.725 9.888 7.030 1.00 95.50 84 GLY A O 1
ATOM 655 N N . LYS A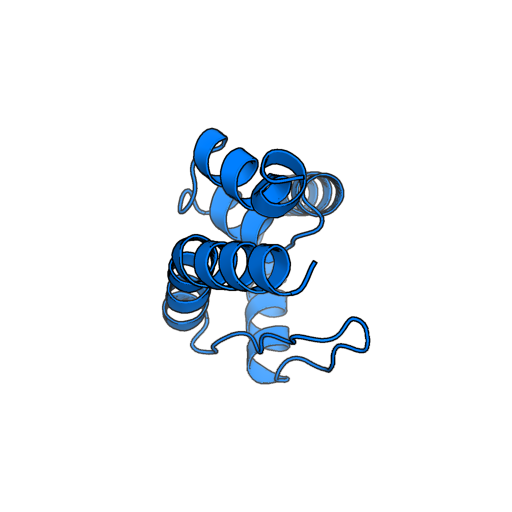 1 85 ? 1.947 7.927 6.270 1.00 96.69 85 LYS A N 1
ATOM 656 C CA . LYS A 1 85 ? 3.232 7.429 5.763 1.00 96.69 85 LYS A CA 1
ATOM 657 C C . LYS A 1 85 ? 3.661 8.14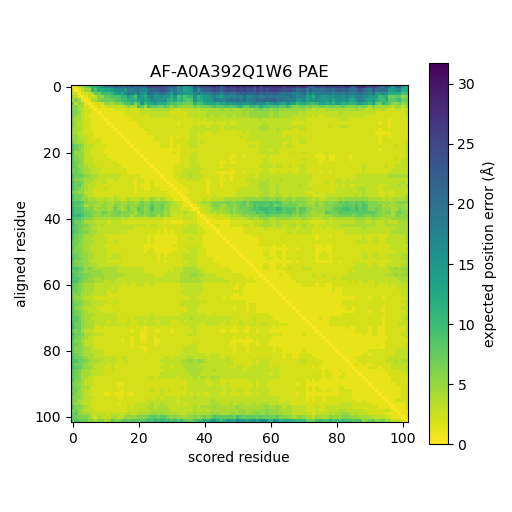4 4.483 1.00 96.69 85 LYS A C 1
ATOM 659 O O . LYS A 1 85 ? 4.867 8.266 4.245 1.00 96.69 85 LYS A O 1
ATOM 664 N N . LEU A 1 86 ? 2.696 8.536 3.658 1.00 97.12 86 LEU A N 1
ATOM 665 C CA . LEU A 1 86 ? 2.897 9.370 2.478 1.00 97.12 86 LEU A CA 1
ATOM 666 C C . LEU A 1 86 ? 2.177 10.699 2.671 1.00 97.12 86 LEU A C 1
ATOM 668 O O . LEU A 1 86 ? 1.083 10.740 3.232 1.00 97.12 86 LEU A O 1
ATOM 672 N N . GLN A 1 87 ? 2.789 11.769 2.179 1.00 97.31 87 GLN A N 1
ATOM 673 C CA . GLN A 1 87 ? 2.108 13.033 1.926 1.00 97.31 87 GLN A CA 1
ATOM 674 C C . GLN A 1 87 ? 1.412 12.997 0.558 1.00 97.31 87 GLN A C 1
ATOM 676 O O . GLN A 1 87 ? 1.703 12.145 -0.285 1.00 97.31 87 GLN A O 1
ATOM 681 N N . ILE A 1 88 ? 0.482 13.926 0.329 1.00 96.56 88 ILE A N 1
ATOM 682 C CA . ILE A 1 88 ? -0.322 13.976 -0.903 1.00 96.56 88 ILE A CA 1
ATOM 683 C C . ILE A 1 88 ? 0.579 14.145 -2.130 1.00 96.56 88 ILE A C 1
ATOM 685 O O . ILE A 1 88 ? 0.398 13.451 -3.127 1.00 96.56 88 ILE A O 1
ATOM 689 N N . GLU A 1 89 ? 1.578 15.019 -2.049 1.00 97.00 89 GLU A N 1
ATOM 690 C CA . GLU A 1 89 ? 2.510 15.301 -3.140 1.00 97.00 89 GLU A CA 1
ATOM 691 C C . GLU A 1 89 ? 3.349 14.070 -3.497 1.00 97.00 89 GLU A C 1
ATOM 693 O O . GLU A 1 89 ? 3.526 13.763 -4.675 1.00 97.00 89 GLU A O 1
ATOM 698 N N . GLU A 1 90 ? 3.806 13.325 -2.486 1.00 96.69 90 GLU A N 1
ATOM 699 C CA . GLU A 1 90 ? 4.541 12.073 -2.685 1.00 96.69 90 GLU A CA 1
ATOM 700 C C . GLU A 1 90 ? 3.646 11.023 -3.349 1.00 96.69 90 GLU A C 1
ATOM 702 O O . GLU A 1 90 ? 4.065 10.350 -4.286 1.00 96.69 90 GLU A O 1
ATOM 707 N N . ALA A 1 91 ? 2.391 10.896 -2.908 1.00 97.06 91 ALA A N 1
ATOM 708 C CA . ALA A 1 91 ? 1.453 9.962 -3.518 1.00 97.06 91 ALA A CA 1
ATOM 709 C C . ALA A 1 91 ? 1.160 10.314 -4.983 1.00 97.06 91 ALA A C 1
ATOM 711 O O . ALA A 1 91 ? 1.157 9.415 -5.821 1.00 97.06 91 ALA A O 1
ATOM 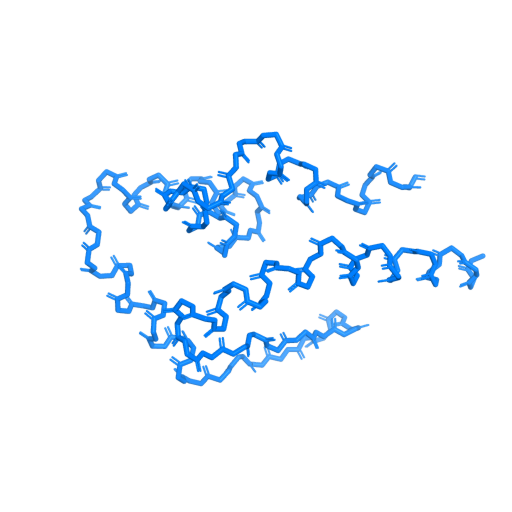712 N N . ILE A 1 92 ? 0.967 11.597 -5.310 1.00 96.69 92 ILE A N 1
ATOM 713 C CA . ILE A 1 92 ? 0.756 12.050 -6.693 1.00 96.69 92 ILE A CA 1
ATOM 714 C C . ILE A 1 92 ? 1.963 11.695 -7.568 1.00 96.69 92 ILE A C 1
ATOM 716 O O . ILE A 1 92 ? 1.767 11.159 -8.658 1.00 96.69 92 ILE A O 1
ATOM 720 N N . GLU A 1 93 ? 3.189 11.934 -7.086 1.00 95.75 93 GLU A N 1
ATOM 721 C CA . GLU A 1 93 ? 4.414 11.563 -7.810 1.00 95.75 93 GLU A CA 1
ATOM 722 C C . GLU A 1 93 ? 4.465 10.052 -8.088 1.00 95.75 93 GLU A C 1
ATOM 724 O O . GLU A 1 93 ? 4.795 9.631 -9.195 1.00 95.75 93 GLU A O 1
ATOM 729 N N . LEU A 1 94 ? 4.112 9.221 -7.101 1.00 96.62 94 LEU A N 1
ATOM 730 C CA . LEU A 1 94 ? 4.137 7.766 -7.259 1.00 96.62 94 LEU A CA 1
ATOM 731 C C . LEU A 1 94 ? 3.048 7.250 -8.209 1.00 96.62 94 LEU A C 1
ATOM 733 O O . LEU A 1 94 ? 3.320 6.346 -8.996 1.00 96.62 94 LEU A O 1
ATOM 737 N N . ILE A 1 95 ? 1.834 7.805 -8.148 1.00 96.31 95 ILE A N 1
ATOM 738 C CA . ILE A 1 95 ? 0.702 7.377 -8.990 1.00 96.31 95 ILE A CA 1
ATOM 739 C C . ILE A 1 95 ? 0.962 7.712 -10.462 1.00 96.31 95 ILE A C 1
ATOM 741 O O . ILE A 1 95 ? 0.642 6.914 -11.339 1.00 96.31 95 ILE A O 1
ATOM 745 N N . ARG A 1 96 ? 1.568 8.871 -10.737 1.00 95.56 96 ARG A N 1
ATOM 746 C CA . ARG A 1 96 ? 1.795 9.375 -12.101 1.00 95.56 96 ARG A CA 1
ATOM 747 C C . ARG A 1 96 ? 3.180 9.055 -12.656 1.00 95.56 96 ARG A C 1
ATOM 749 O O . ARG A 1 96 ? 3.530 9.522 -13.734 1.00 95.56 96 ARG A O 1
ATOM 756 N N . LEU A 1 97 ? 3.958 8.231 -11.953 1.00 94.50 97 LEU A N 1
ATOM 757 C CA . LEU A 1 97 ? 5.368 7.981 -12.253 1.00 94.50 97 LEU A CA 1
ATOM 758 C C . LEU A 1 97 ? 5.626 7.558 -13.706 1.00 94.50 97 LEU A C 1
ATOM 760 O O . LEU A 1 97 ? 6.619 7.969 -14.300 1.00 94.50 97 LEU A O 1
ATOM 764 N N . GLU A 1 98 ? 4.756 6.712 -14.261 1.00 91.62 98 GLU A N 1
ATOM 765 C CA . GLU A 1 98 ? 4.869 6.274 -15.653 1.00 91.62 98 GLU A CA 1
ATOM 766 C C . GLU A 1 98 ? 4.391 7.345 -16.640 1.00 91.62 98 GLU A C 1
ATOM 768 O O . GLU A 1 98 ? 5.080 7.600 -17.625 1.00 91.62 98 GLU A O 1
ATOM 773 N N . GLU A 1 99 ? 3.252 7.986 -16.364 1.00 92.06 99 GLU A N 1
ATOM 774 C CA . GLU A 1 99 ? 2.665 9.035 -17.211 1.00 92.06 99 GLU A CA 1
ATOM 775 C C . GLU A 1 99 ? 3.604 10.231 -17.372 1.00 92.06 99 GLU A C 1
ATOM 777 O O . GLU A 1 99 ? 3.734 10.767 -18.465 1.00 92.06 99 GLU A O 1
ATOM 782 N N . ASP A 1 100 ? 4.283 10.633 -16.298 1.00 92.06 100 ASP A N 1
ATOM 783 C CA . ASP A 1 100 ? 5.180 11.790 -16.304 1.00 92.06 100 ASP A CA 1
ATOM 784 C C . ASP A 1 100 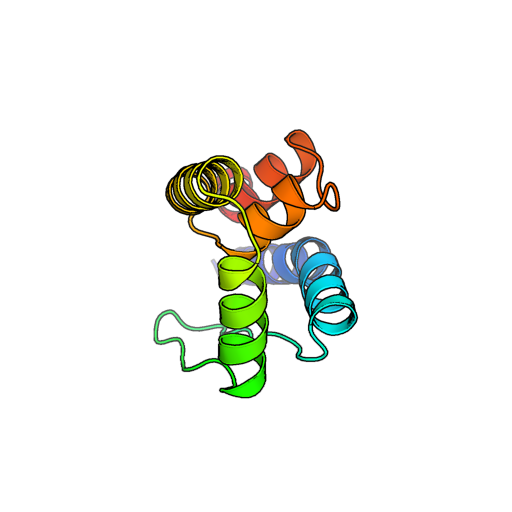? 6.504 11.518 -17.044 1.00 92.06 100 ASP A C 1
ATOM 786 O O . ASP A 1 100 ? 7.252 12.453 -17.341 1.00 92.06 100 ASP A O 1
ATOM 790 N N . LEU A 1 101 ? 6.817 10.251 -17.343 1.00 86.75 101 LEU A N 1
ATOM 791 C CA . LEU A 1 101 ? 7.967 9.880 -18.168 1.00 86.75 101 LEU A CA 1
ATOM 792 C C . LEU A 1 101 ? 7.622 9.787 -19.666 1.00 86.75 101 LEU A C 1
ATOM 794 O O . LEU A 1 101 ? 8.546 9.918 -20.479 1.00 86.75 101 LEU A O 1
ATOM 798 N N . GLN A 1 102 ? 6.351 9.517 -20.012 1.00 80.38 102 GLN A N 1
ATOM 799 C CA . GLN A 1 102 ? 5.859 9.240 -21.377 1.00 80.38 102 GLN A CA 1
ATOM 800 C C . GLN A 1 102 ? 5.718 10.504 -22.231 1.00 80.38 102 GLN A C 1
ATOM 802 O O . GLN A 1 102 ? 6.069 10.408 -23.433 1.00 80.38 102 GLN A O 1
#

InterPro domains:
  IPR011419 ATP12, ATP synthase F1-assembly protein [PTHR21013] (8-102)
  IPR023335 ATP12 orthogonal Bundle domain superfamily [G3DSA:1.10.3580.10] (6-102)

Mean predicted aligned error: 3.46 Å

Sequence (102 aa):
MKFYSIILADRQIEKIDPMLRWLESEFGFKPVVYSSFFGGKQEDGLVMAIENRLKKTDDCELAAIDAIAASAQSLTIAIALVQGKLQIEEAIELIRLEEDLQ

Foldseek 3Di:
DVVLVVVLVVLLCVQVVVLQVVLCVVQVARFDDDPDPVDDDTDPSSVVSVVVVLVPDDPVLNVQLVVVCVVLVHSSLSVCVSVVVDDPVSSVCNSCVPVVSD